Protein AF-A0A512JCR2-F1 (afdb_monomer_lite)

Structure (mmCIF, N/CA/C/O backbone):
data_AF-A0A512JCR2-F1
#
_entry.id   AF-A0A512JCR2-F1
#
loop_
_atom_site.group_PDB
_atom_site.id
_atom_site.type_symbol
_atom_site.label_atom_id
_atom_site.label_alt_id
_atom_site.label_comp_id
_atom_site.label_asym_id
_atom_site.label_entity_id
_atom_site.label_seq_id
_atom_site.pdbx_PDB_ins_code
_atom_site.Cartn_x
_atom_site.Cartn_y
_atom_site.Cartn_z
_atom_site.occupancy
_atom_site.B_iso_or_equiv
_atom_site.auth_seq_id
_atom_site.auth_comp_id
_atom_site.auth_asym_id
_atom_site.auth_atom_id
_atom_site.pdbx_PDB_model_num
ATOM 1 N N . MET A 1 1 ? 30.842 4.563 -15.982 1.00 63.22 1 MET A N 1
ATOM 2 C CA . MET A 1 1 ? 29.876 4.296 -17.072 1.00 63.22 1 MET A CA 1
ATOM 3 C C . MET A 1 1 ? 28.801 3.359 -16.535 1.00 63.22 1 MET A C 1
ATOM 5 O O . MET A 1 1 ? 29.144 2.325 -15.977 1.00 63.22 1 MET A O 1
ATOM 9 N N . TRP A 1 2 ? 27.529 3.752 -16.592 1.00 70.44 2 TRP A N 1
ATOM 10 C CA . TRP A 1 2 ? 26.421 3.013 -15.975 1.00 70.44 2 TRP A CA 1
ATOM 11 C C . TRP A 1 2 ? 25.918 1.920 -16.931 1.00 70.44 2 TRP A C 1
ATOM 13 O O . TRP A 1 2 ? 25.276 2.230 -17.933 1.00 70.44 2 TRP A O 1
ATOM 23 N N . THR A 1 3 ? 26.209 0.650 -16.634 1.00 87.06 3 THR A N 1
ATOM 24 C CA . THR A 1 3 ? 25.811 -0.496 -17.477 1.00 87.06 3 THR A CA 1
ATOM 25 C C . THR A 1 3 ? 24.303 -0.755 -17.424 1.00 87.06 3 THR A C 1
ATOM 27 O O . THR A 1 3 ? 23.658 -0.463 -16.418 1.00 87.06 3 THR A O 1
ATOM 30 N N . ASP A 1 4 ? 23.723 -1.353 -18.465 1.00 81.56 4 ASP A N 1
ATOM 31 C CA . ASP A 1 4 ? 22.279 -1.644 -18.510 1.00 81.56 4 ASP A CA 1
ATOM 32 C C . ASP A 1 4 ? 21.814 -2.512 -17.334 1.00 81.56 4 ASP A C 1
ATOM 34 O O . ASP A 1 4 ? 20.815 -2.204 -16.691 1.00 81.56 4 ASP A O 1
ATOM 38 N N . ARG A 1 5 ? 22.608 -3.517 -16.941 1.00 76.75 5 ARG A N 1
ATOM 39 C CA . ARG A 1 5 ? 22.340 -4.341 -15.749 1.00 76.75 5 ARG A CA 1
ATOM 40 C C . ARG A 1 5 ? 22.313 -3.510 -14.462 1.00 76.75 5 ARG A C 1
ATOM 42 O O . ARG A 1 5 ? 21.470 -3.743 -13.595 1.00 76.75 5 ARG A O 1
ATOM 49 N N . HIS A 1 6 ? 23.227 -2.547 -14.331 1.00 74.88 6 HIS A N 1
ATOM 50 C CA . HIS A 1 6 ? 23.226 -1.610 -13.210 1.00 74.88 6 HIS A CA 1
ATOM 51 C C . HI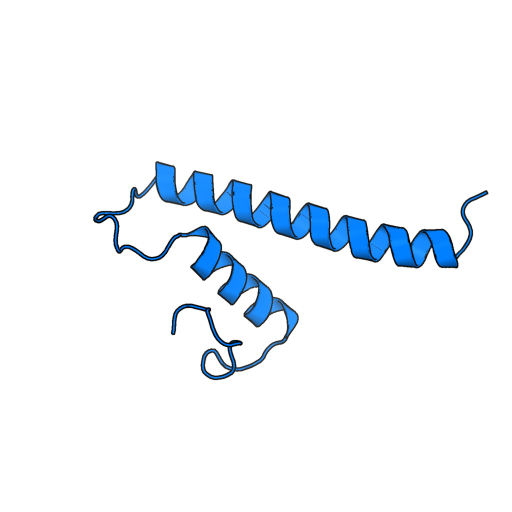S A 1 6 ? 21.987 -0.705 -13.269 1.00 74.88 6 HIS A C 1
ATOM 53 O O . HIS A 1 6 ? 21.398 -0.422 -12.234 1.00 74.88 6 HIS A O 1
ATOM 59 N N . ARG A 1 7 ? 21.531 -0.301 -14.463 1.00 78.06 7 ARG A N 1
ATOM 60 C CA . ARG A 1 7 ? 20.336 0.543 -14.660 1.00 78.06 7 ARG A CA 1
ATOM 61 C C . ARG A 1 7 ? 19.063 -0.177 -14.266 1.00 78.06 7 ARG A C 1
ATOM 63 O O . ARG A 1 7 ? 18.366 0.321 -13.397 1.00 78.06 7 ARG A O 1
ATOM 70 N N . THR A 1 8 ? 18.828 -1.381 -14.770 1.00 76.12 8 THR A N 1
ATOM 71 C CA . THR A 1 8 ? 17.628 -2.160 -14.437 1.00 76.12 8 THR A CA 1
ATOM 72 C C . THR A 1 8 ? 17.557 -2.499 -12.947 1.00 76.12 8 THR A C 1
ATOM 74 O O . THR A 1 8 ? 16.512 -2.327 -12.321 1.00 76.12 8 THR A O 1
ATOM 77 N N . ARG A 1 9 ? 18.674 -2.934 -12.338 1.00 71.94 9 ARG A N 1
ATOM 78 C CA . ARG A 1 9 ? 18.705 -3.247 -10.898 1.00 71.94 9 ARG A CA 1
ATOM 79 C C . ARG A 1 9 ? 18.474 -2.003 -10.044 1.00 71.94 9 ARG A C 1
ATOM 81 O O . ARG A 1 9 ? 17.778 -2.072 -9.033 1.00 71.94 9 ARG A O 1
ATOM 88 N N . HIS A 1 10 ? 19.079 -0.886 -10.428 1.00 78.38 10 HIS A N 1
ATOM 89 C CA . HIS A 1 10 ? 18.960 0.359 -9.686 1.00 78.38 10 HIS A CA 1
ATOM 90 C C . HIS A 1 10 ? 17.577 0.989 -9.853 1.00 78.38 10 HIS A C 1
ATOM 92 O O . HIS A 1 10 ? 17.018 1.464 -8.877 1.00 78.38 10 HIS A O 1
ATOM 98 N N . GLU A 1 11 ? 16.988 0.931 -11.044 1.00 80.44 11 GLU A N 1
ATOM 99 C CA . GLU A 1 11 ? 15.653 1.460 -11.314 1.00 80.44 11 GLU A CA 1
ATOM 100 C C . GLU A 1 11 ? 14.575 0.699 -10.537 1.00 80.44 11 GLU A C 1
ATOM 102 O O . GLU A 1 11 ? 13.731 1.323 -9.899 1.00 80.44 11 GLU A O 1
ATOM 107 N N . ALA A 1 12 ? 14.624 -0.639 -10.525 1.00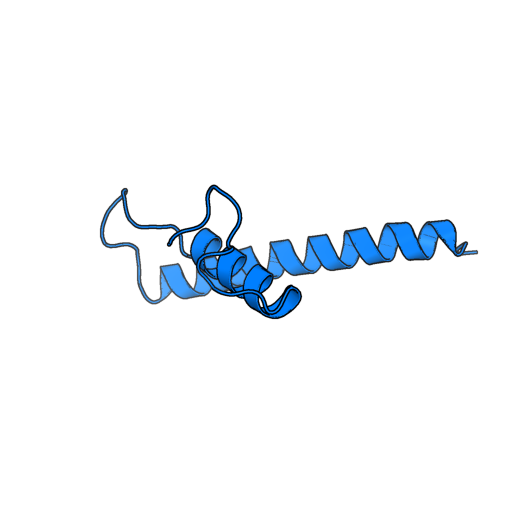 76.88 12 ALA A N 1
ATOM 108 C CA . ALA A 1 12 ? 13.686 -1.442 -9.740 1.00 76.88 12 ALA A CA 1
ATOM 109 C C . ALA A 1 12 ? 13.793 -1.123 -8.240 1.00 76.88 12 ALA A C 1
ATOM 111 O O . ALA A 1 12 ? 12.781 -0.926 -7.569 1.00 76.88 12 ALA A O 1
ATOM 112 N N . ARG A 1 13 ? 15.026 -0.999 -7.729 1.00 85.56 13 ARG A N 1
ATOM 113 C CA . ARG A 1 13 ? 15.282 -0.634 -6.332 1.00 85.56 13 ARG A CA 1
ATOM 114 C C . ARG A 1 13 ? 14.835 0.793 -6.016 1.00 85.56 13 ARG A C 1
ATOM 116 O O . ARG A 1 13 ? 14.281 1.022 -4.951 1.00 85.56 13 ARG A O 1
ATOM 123 N N . LEU A 1 14 ? 15.043 1.736 -6.931 1.00 87.38 14 LEU A N 1
ATOM 124 C CA . LEU A 1 14 ? 14.632 3.127 -6.764 1.00 87.38 14 LEU A CA 1
ATOM 125 C C . LEU A 1 14 ? 13.107 3.248 -6.746 1.00 87.38 14 LEU A C 1
ATOM 127 O O . LEU A 1 14 ? 12.562 3.909 -5.870 1.00 87.38 14 LEU A O 1
ATOM 131 N N . LYS A 1 15 ? 12.415 2.569 -7.668 1.00 85.62 15 LYS A N 1
ATOM 132 C CA . LYS A 1 15 ? 10.947 2.524 -7.709 1.00 85.62 15 LYS A CA 1
ATOM 133 C C . LYS A 1 15 ? 10.365 1.945 -6.425 1.00 85.62 15 LYS A C 1
ATOM 135 O O . LYS A 1 15 ? 9.370 2.468 -5.935 1.00 85.62 15 LYS A O 1
ATOM 140 N N . ASP A 1 16 ? 10.975 0.893 -5.883 1.00 89.44 16 ASP A N 1
ATOM 141 C CA . ASP A 1 16 ? 10.551 0.331 -4.601 1.00 89.44 16 ASP A CA 1
ATOM 142 C C . ASP A 1 16 ? 10.830 1.294 -3.441 1.00 89.44 16 ASP A C 1
ATOM 144 O O . ASP A 1 16 ? 9.922 1.597 -2.679 1.00 89.44 16 ASP A O 1
ATOM 148 N N . MET A 1 17 ? 12.031 1.874 -3.355 1.00 91.69 17 MET A N 1
ATOM 149 C CA . MET A 1 17 ? 12.364 2.851 -2.310 1.00 91.69 17 MET A CA 1
ATOM 150 C C . MET A 1 17 ? 11.420 4.058 -2.312 1.00 91.69 17 MET A C 1
ATOM 152 O O . MET A 1 17 ? 10.932 4.452 -1.256 1.00 91.69 17 MET A O 1
ATOM 156 N N . VAL A 1 18 ? 11.137 4.625 -3.489 1.00 91.88 18 VAL A N 1
ATOM 157 C CA . VAL A 1 18 ? 10.198 5.746 -3.641 1.00 91.88 18 VAL A CA 1
ATOM 158 C C . VAL A 1 18 ? 8.783 5.323 -3.250 1.00 91.88 18 VAL A C 1
ATOM 160 O O . VAL A 1 18 ? 8.102 6.069 -2.553 1.00 91.88 18 VAL A O 1
ATOM 163 N N . LEU A 1 19 ? 8.351 4.121 -3.641 1.00 92.56 19 LEU A N 1
ATOM 164 C CA . LEU A 1 19 ? 7.050 3.586 -3.244 1.00 92.56 19 LEU A CA 1
ATOM 165 C C . LEU A 1 19 ? 6.943 3.440 -1.721 1.00 92.56 19 LEU A C 1
ATOM 167 O O . LEU A 1 19 ? 5.978 3.929 -1.143 1.00 92.56 19 LEU A O 1
ATOM 171 N N . GLN A 1 20 ? 7.919 2.807 -1.064 1.00 94.94 20 GLN A N 1
ATOM 172 C CA . GLN A 1 20 ? 7.899 2.630 0.392 1.00 94.94 20 GLN A CA 1
ATOM 173 C C . GLN A 1 20 ? 7.910 3.982 1.118 1.00 94.94 20 GLN A C 1
ATOM 175 O O . 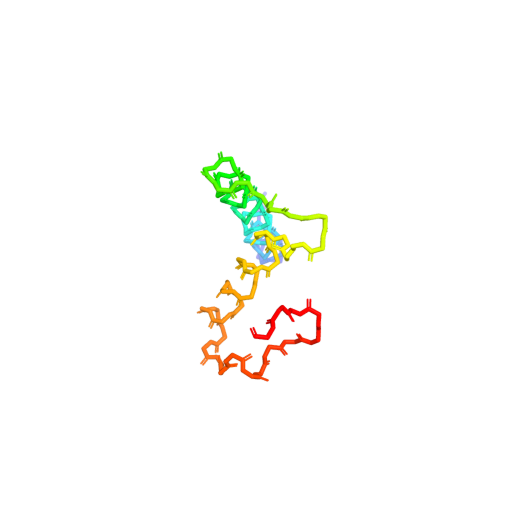GLN A 1 20 ? 7.095 4.196 2.012 1.00 94.94 20 GLN A O 1
ATOM 180 N N . ALA A 1 21 ? 8.765 4.916 0.688 1.00 96.38 21 ALA A N 1
ATOM 181 C CA . ALA A 1 21 ? 8.839 6.251 1.277 1.00 96.38 21 ALA A CA 1
ATOM 182 C C . ALA A 1 21 ? 7.519 7.024 1.127 1.00 96.38 21 ALA A C 1
ATOM 184 O O . ALA A 1 21 ? 7.038 7.608 2.097 1.00 96.38 21 ALA A O 1
ATOM 185 N N . GLY A 1 22 ? 6.901 6.975 -0.058 1.00 96.25 22 GLY A N 1
ATOM 186 C CA . GLY A 1 22 ? 5.611 7.614 -0.310 1.00 96.25 22 GLY A CA 1
ATOM 187 C C . GLY A 1 22 ? 4.479 7.007 0.522 1.00 96.25 22 GLY A C 1
ATOM 188 O O . GLY A 1 22 ? 3.675 7.742 1.091 1.00 96.25 22 GLY A O 1
ATOM 189 N N . LEU A 1 23 ? 4.437 5.676 0.660 1.00 96.94 23 LEU A N 1
ATOM 190 C CA . LEU A 1 23 ? 3.467 5.003 1.531 1.00 96.94 23 LEU A CA 1
ATOM 191 C C . LEU A 1 23 ? 3.615 5.455 2.991 1.00 96.94 23 LEU A C 1
ATOM 193 O O . LEU A 1 23 ? 2.612 5.758 3.633 1.00 96.94 23 LEU A O 1
ATOM 197 N N . ASP A 1 24 ? 4.846 5.538 3.501 1.00 97.50 24 ASP A N 1
ATOM 198 C CA . ASP A 1 24 ? 5.125 5.960 4.880 1.00 97.50 24 ASP A CA 1
ATOM 199 C C . ASP A 1 24 ? 4.811 7.441 5.121 1.00 97.50 24 ASP A C 1
ATOM 201 O O . ASP A 1 24 ? 4.373 7.831 6.205 1.00 97.50 24 ASP A O 1
ATOM 205 N N . GLU A 1 25 ? 5.074 8.300 4.139 1.00 98.12 25 GLU A N 1
ATOM 206 C CA . GLU A 1 25 ? 4.775 9.728 4.220 1.00 98.12 25 GLU A CA 1
ATOM 207 C C . GLU A 1 25 ? 3.267 9.985 4.242 1.00 98.12 25 GLU A C 1
ATOM 209 O O . GLU A 1 25 ? 2.774 10.663 5.148 1.00 98.12 25 GLU A O 1
ATOM 214 N N . VAL A 1 26 ? 2.527 9.386 3.305 1.00 97.50 26 VAL A N 1
ATOM 215 C CA . VAL A 1 26 ? 1.071 9.552 3.217 1.00 97.50 26 VAL A CA 1
ATOM 216 C C . VAL A 1 26 ? 0.375 8.904 4.412 1.00 97.50 26 VAL A C 1
ATOM 218 O O . VAL A 1 26 ? -0.525 9.516 4.978 1.00 97.50 26 VAL A O 1
ATOM 221 N N . ALA A 1 27 ? 0.817 7.724 4.863 1.00 96.81 27 ALA A N 1
ATOM 222 C CA . ALA A 1 27 ? 0.266 7.086 6.061 1.00 96.81 27 ALA A CA 1
ATOM 223 C C . ALA A 1 27 ? 0.376 8.004 7.283 1.00 96.81 27 ALA A C 1
ATOM 225 O O . ALA A 1 27 ? -0.620 8.274 7.947 1.00 96.81 27 ALA A O 1
ATOM 226 N N . ARG A 1 28 ? 1.570 8.563 7.521 1.00 96.62 28 ARG A N 1
ATOM 227 C CA . ARG A 1 28 ? 1.797 9.501 8.628 1.00 96.62 28 ARG A CA 1
ATOM 228 C C . ARG A 1 28 ? 0.999 10.790 8.474 1.00 96.62 28 ARG A C 1
ATOM 230 O O . ARG A 1 28 ? 0.623 11.384 9.477 1.00 96.62 28 ARG A O 1
ATOM 237 N N . PHE A 1 29 ? 0.789 11.269 7.250 1.00 97.25 29 PHE A N 1
ATOM 238 C CA . PHE A 1 29 ? -0.075 12.422 7.006 1.00 97.25 29 PHE A CA 1
ATOM 239 C C . PHE A 1 29 ? -1.529 12.122 7.393 1.00 97.25 29 PHE A C 1
ATOM 241 O O . PHE A 1 29 ? -2.119 12.905 8.136 1.00 97.25 29 PHE A O 1
AT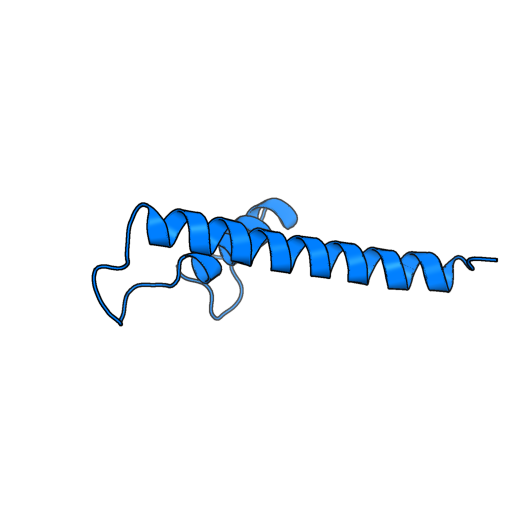OM 248 N N . LEU A 1 30 ? -2.070 10.981 6.957 1.00 95.00 30 LEU A N 1
ATOM 249 C CA . LEU A 1 30 ? -3.441 10.565 7.263 1.00 95.00 30 LEU A CA 1
ATOM 250 C C . LEU A 1 30 ? -3.647 10.334 8.761 1.00 95.00 30 LEU A C 1
ATOM 252 O O . LEU A 1 30 ? -4.568 10.900 9.327 1.00 95.00 30 LEU A O 1
ATOM 256 N N . GLU A 1 31 ? -2.753 9.597 9.421 1.00 94.94 31 GLU A N 1
ATOM 257 C CA . GLU A 1 31 ? -2.862 9.300 10.859 1.00 94.94 31 GLU A CA 1
ATOM 258 C C . GLU A 1 31 ? -2.701 10.547 11.743 1.00 94.94 31 GLU A C 1
ATOM 260 O O . GLU A 1 31 ? -3.174 10.571 12.875 1.00 94.94 31 GLU A O 1
ATOM 265 N N . ARG A 1 32 ? -2.050 11.611 11.251 1.00 95.38 32 ARG A N 1
ATOM 266 C CA . ARG A 1 32 ? -2.046 12.912 11.944 1.00 95.38 32 ARG A CA 1
ATOM 267 C C . ARG A 1 32 ? -3.363 13.665 11.788 1.00 95.38 32 ARG A C 1
ATOM 269 O O . ARG A 1 32 ? -3.719 14.420 12.687 1.00 95.38 32 ARG A O 1
ATOM 276 N N . ALA A 1 33 ? -4.026 13.525 10.643 1.00 95.88 33 ALA A N 1
ATOM 277 C CA . ALA A 1 33 ? -5.291 14.196 10.360 1.00 95.88 33 ALA A CA 1
ATOM 278 C C . ALA A 1 33 ? -6.482 13.474 11.010 1.00 95.88 33 ALA A C 1
ATOM 280 O O . ALA A 1 33 ? -7.394 14.132 11.502 1.00 95.88 33 ALA A O 1
ATOM 281 N N . ASP A 1 34 ? -6.441 12.142 11.031 1.00 92.50 34 ASP A N 1
ATOM 282 C CA . ASP A 1 34 ? -7.449 11.256 11.609 1.00 92.50 34 ASP A CA 1
ATOM 283 C C . ASP A 1 34 ? -6.749 10.118 12.379 1.00 92.50 34 ASP A C 1
ATOM 285 O O . ASP A 1 34 ? -6.409 9.076 11.805 1.00 92.50 34 ASP A O 1
ATOM 289 N N . PRO A 1 35 ? -6.420 10.343 13.665 1.00 91.75 35 PRO A N 1
ATOM 290 C CA . PRO A 1 35 ? -5.713 9.360 14.473 1.00 91.75 35 PRO A CA 1
ATOM 291 C C . PRO A 1 35 ? -6.531 8.080 14.688 1.00 91.75 35 PRO A C 1
ATOM 293 O O . PRO A 1 35 ? -7.748 8.146 14.865 1.00 91.75 35 PRO A O 1
ATOM 296 N N . PRO A 1 36 ? -5.878 6.906 14.755 1.00 88.62 36 PRO A N 1
ATOM 297 C CA . PRO A 1 36 ? -6.571 5.652 15.010 1.00 88.62 36 PRO A CA 1
ATOM 298 C C . PRO A 1 36 ? -7.318 5.700 16.347 1.00 88.62 36 PRO A C 1
ATOM 300 O O . PRO A 1 36 ? -6.760 6.054 17.385 1.00 88.62 36 PRO A O 1
ATOM 303 N N . SER A 1 37 ? -8.586 5.295 16.321 1.00 89.44 37 SER A N 1
ATOM 304 C CA . SER A 1 37 ? -9.471 5.304 17.491 1.00 89.44 37 SER A CA 1
ATOM 305 C C . SER A 1 37 ? -9.198 4.171 18.486 1.00 89.44 37 SER A C 1
ATOM 307 O O . SER A 1 37 ? -9.719 4.193 19.600 1.00 89.44 37 SER A O 1
ATOM 309 N N . SER A 1 38 ? -8.408 3.168 18.090 1.00 92.00 38 SER A N 1
ATOM 310 C CA . SER A 1 38 ? -8.056 2.003 18.907 1.00 92.00 38 SER A CA 1
ATOM 311 C C . SER A 1 38 ? -6.707 1.398 18.488 1.00 92.00 38 SER A C 1
ATOM 313 O O . SER A 1 38 ? -6.309 1.552 17.329 1.00 92.00 38 SER A O 1
ATOM 315 N N . PRO A 1 39 ? -6.008 0.681 19.388 1.00 86.56 39 PRO A N 1
ATOM 316 C CA . PRO A 1 39 ? -4.799 -0.079 19.053 1.00 86.56 39 PRO A CA 1
ATOM 317 C C . PRO A 1 39 ? -5.014 -1.154 17.976 1.00 86.56 39 PRO A C 1
ATOM 319 O O . PRO A 1 39 ? -4.077 -1.518 17.268 1.00 86.56 39 PRO A O 1
ATOM 322 N N . GLU A 1 40 ? -6.239 -1.663 17.851 1.00 90.69 40 GLU A N 1
ATOM 323 C CA . GLU A 1 40 ? -6.633 -2.685 16.881 1.00 90.69 40 GLU A CA 1
ATOM 324 C C . GLU A 1 40 ? -6.970 -2.103 15.501 1.00 90.69 40 GLU A C 1
ATOM 326 O O . GLU A 1 40 ? -7.194 -2.860 14.550 1.00 90.69 40 GLU A O 1
ATOM 331 N N . ALA A 1 41 ? -7.013 -0.772 15.367 1.00 89.81 41 ALA A N 1
ATOM 332 C CA . ALA A 1 41 ? -7.283 -0.115 14.097 1.00 89.81 41 ALA A CA 1
ATOM 333 C C . ALA A 1 41 ? -6.264 -0.544 13.032 1.00 89.81 41 ALA A C 1
ATOM 335 O O . ALA A 1 41 ? -5.064 -0.675 13.283 1.00 89.81 41 ALA A O 1
ATOM 336 N N . THR A 1 42 ? -6.743 -0.751 11.804 1.00 90.94 42 THR A N 1
ATOM 337 C CA . THR A 1 42 ? -5.849 -1.096 10.695 1.00 90.94 42 THR A CA 1
ATOM 338 C C . THR A 1 42 ? -4.919 0.087 10.406 1.00 90.94 42 THR A C 1
ATOM 340 O O . THR A 1 42 ? -5.423 1.173 10.121 1.00 90.94 42 THR A O 1
ATOM 343 N N . PRO A 1 43 ? -3.585 -0.101 10.402 1.00 91.25 43 PRO A N 1
ATOM 344 C CA . PRO A 1 43 ? -2.654 0.986 10.107 1.00 91.25 43 PRO A CA 1
ATOM 345 C C . PRO A 1 43 ? -2.882 1.563 8.707 1.00 91.25 43 PRO A C 1
ATOM 347 O O . PRO A 1 43 ? -3.019 0.797 7.741 1.00 91.25 43 PRO A O 1
ATOM 350 N N . ALA A 1 44 ? -2.836 2.891 8.562 1.00 93.38 44 ALA A N 1
ATOM 351 C CA . ALA A 1 44 ? -3.126 3.562 7.290 1.00 93.38 44 ALA A CA 1
ATOM 352 C C . ALA A 1 44 ? -2.178 3.091 6.179 1.00 93.38 44 ALA A C 1
ATOM 354 O O . ALA A 1 44 ? -2.585 2.850 5.042 1.00 93.38 44 ALA A O 1
ATOM 355 N N . ARG A 1 45 ? -0.915 2.835 6.538 1.00 94.31 45 ARG A N 1
ATOM 356 C CA . ARG A 1 45 ? 0.098 2.254 5.647 1.00 94.31 45 ARG A CA 1
ATOM 357 C C . ARG A 1 45 ? -0.356 0.944 5.001 1.00 94.31 45 ARG A C 1
ATOM 359 O O . ARG A 1 45 ? -0.057 0.697 3.835 1.00 94.31 45 ARG A O 1
ATOM 366 N N . ARG A 1 46 ? -1.062 0.091 5.749 1.00 92.50 46 ARG A N 1
ATOM 367 C CA . ARG A 1 46 ? -1.515 -1.225 5.275 1.00 92.50 46 ARG A CA 1
ATOM 368 C C . ARG A 1 46 ? -2.616 -1.083 4.227 1.00 92.50 46 ARG A C 1
ATOM 370 O O . ARG A 1 46 ? -2.579 -1.776 3.214 1.00 92.50 46 ARG A O 1
ATOM 377 N N . VAL A 1 47 ? -3.539 -0.149 4.448 1.00 92.06 47 VAL A N 1
ATOM 378 C CA . VAL A 1 47 ? -4.591 0.213 3.487 1.00 92.06 47 VAL A CA 1
ATOM 379 C C . VAL A 1 47 ? -3.975 0.829 2.229 1.00 92.06 47 VAL A C 1
ATOM 381 O O . VAL A 1 47 ? -4.269 0.398 1.118 1.00 92.06 47 VAL A O 1
ATOM 384 N N . LEU A 1 48 ? -3.050 1.780 2.384 1.00 94.19 48 LEU A N 1
ATOM 385 C CA . LEU A 1 48 ? -2.369 2.425 1.258 1.00 94.19 48 LEU A CA 1
ATOM 386 C C . LEU A 1 48 ? -1.558 1.434 0.418 1.00 94.19 48 LEU A C 1
ATOM 388 O O . LEU A 1 48 ? -1.558 1.524 -0.807 1.00 94.19 48 LEU A O 1
ATOM 392 N N . ALA A 1 49 ? -0.901 0.461 1.050 1.00 93.50 49 ALA A N 1
ATOM 393 C CA . ALA A 1 49 ? -0.191 -0.592 0.336 1.00 93.50 49 ALA A CA 1
ATOM 394 C C . ALA A 1 49 ? -1.152 -1.492 -0.472 1.00 93.50 49 ALA A C 1
ATOM 396 O O . ALA A 1 49 ? -0.813 -1.874 -1.593 1.00 93.50 49 ALA A O 1
ATOM 397 N N . ALA A 1 50 ? -2.362 -1.762 0.040 1.00 92.00 50 ALA A N 1
ATOM 398 C CA . ALA A 1 50 ? -3.413 -2.458 -0.710 1.00 92.00 50 ALA A CA 1
ATOM 399 C C . ALA A 1 50 ? -3.890 -1.637 -1.922 1.00 92.00 50 ALA A C 1
ATOM 401 O O . ALA A 1 50 ? -3.968 -2.167 -3.031 1.00 92.00 50 ALA A O 1
ATOM 402 N N . ILE A 1 51 ? -4.120 -0.328 -1.742 1.00 91.56 51 ILE A N 1
ATOM 403 C CA . ILE A 1 51 ? -4.475 0.600 -2.831 1.00 91.56 51 ILE A CA 1
ATOM 404 C C . ILE A 1 51 ? -3.369 0.630 -3.892 1.00 91.56 51 ILE A C 1
ATOM 406 O O . ILE A 1 51 ? -3.646 0.481 -5.079 1.00 91.56 51 ILE A O 1
ATOM 410 N N . ALA A 1 52 ? -2.107 0.787 -3.489 1.00 91.88 52 ALA A N 1
ATOM 411 C CA . ALA A 1 52 ? -0.978 0.840 -4.414 1.00 91.88 52 ALA A CA 1
ATOM 412 C C . ALA A 1 52 ? -0.820 -0.465 -5.208 1.00 91.88 52 ALA A C 1
ATOM 414 O O . ALA A 1 52 ? -0.533 -0.428 -6.407 1.00 91.88 52 ALA A O 1
ATOM 415 N N . TRP A 1 53 ? -1.040 -1.619 -4.567 1.00 90.69 53 TRP A N 1
ATOM 416 C CA . TRP A 1 53 ? -1.100 -2.902 -5.263 1.00 90.69 53 TRP A CA 1
ATOM 417 C C . TRP A 1 53 ? -2.252 -2.938 -6.271 1.00 90.69 53 TRP A C 1
ATOM 419 O O . TRP A 1 53 ? -2.023 -3.270 -7.434 1.00 90.69 53 TRP A O 1
ATOM 429 N N . HIS A 1 54 ? -3.459 -2.536 -5.858 1.00 88.75 54 HIS A N 1
ATOM 430 C CA . HIS A 1 54 ? -4.644 -2.514 -6.717 1.00 88.75 54 HIS A CA 1
ATOM 431 C C . HIS A 1 54 ? -4.424 -1.638 -7.955 1.00 88.75 54 HIS A C 1
ATOM 433 O O . HIS A 1 54 ? -4.661 -2.085 -9.072 1.00 88.75 54 HIS A O 1
ATOM 439 N N . LEU A 1 55 ? -3.877 -0.433 -7.779 1.00 88.94 55 LEU A N 1
ATOM 440 C CA . LEU A 1 55 ? -3.561 0.484 -8.877 1.00 88.94 55 LEU A CA 1
ATOM 441 C C . LEU A 1 55 ? -2.461 -0.050 -9.805 1.00 88.94 55 LEU A C 1
ATOM 443 O O . LEU A 1 55 ? -2.483 0.222 -11.002 1.00 88.94 55 LEU A O 1
ATOM 447 N N . ARG A 1 56 ? -1.495 -0.811 -9.274 1.00 86.69 56 ARG A N 1
ATOM 448 C CA . ARG A 1 56 ? -0.417 -1.415 -10.073 1.00 86.69 56 ARG A CA 1
ATOM 449 C C . ARG A 1 56 ? -0.884 -2.635 -10.869 1.00 86.69 56 ARG A C 1
ATOM 451 O O . ARG A 1 56 ? -0.397 -2.840 -11.976 1.00 86.69 56 ARG A O 1
ATOM 458 N N . VAL A 1 57 ? -1.746 -3.470 -10.290 1.00 87.38 57 VAL A N 1
ATOM 459 C CA . VAL A 1 57 ? -2.132 -4.778 -10.854 1.00 87.38 57 VAL A CA 1
ATOM 460 C C . VAL A 1 57 ? -3.468 -4.723 -11.601 1.00 87.38 57 VAL A C 1
ATOM 462 O O . VAL A 1 57 ? -3.682 -5.507 -12.520 1.00 87.38 57 VAL A O 1
ATOM 465 N N . GLY A 1 58 ? -4.374 -3.816 -11.226 1.00 85.12 58 GLY A N 1
ATOM 466 C CA . GLY A 1 58 ? -5.727 -3.710 -11.784 1.00 85.12 58 GLY A CA 1
ATOM 467 C C . GLY A 1 58 ? -6.677 -4.848 -11.377 1.00 85.12 58 GLY A C 1
ATOM 468 O O . GLY A 1 58 ? -7.752 -4.984 -11.954 1.00 85.12 58 GLY A O 1
ATOM 469 N N . GLY A 1 59 ? -6.291 -5.694 -10.415 1.00 82.25 59 GLY A N 1
ATOM 470 C CA . GLY A 1 59 ? -7.077 -6.850 -9.963 1.00 82.25 59 GLY A CA 1
ATOM 471 C C . GLY A 1 59 ? -8.155 -6.484 -8.941 1.00 82.25 59 GLY A C 1
ATOM 472 O O . GLY A 1 59 ? -8.022 -5.497 -8.231 1.00 82.25 59 GLY A O 1
ATOM 473 N N . ALA A 1 60 ? -9.219 -7.282 -8.819 1.00 85.00 60 ALA A N 1
ATOM 474 C CA . ALA A 1 60 ? -10.281 -7.030 -7.838 1.00 85.00 60 ALA A CA 1
ATOM 475 C C . ALA A 1 60 ? -9.745 -6.979 -6.392 1.00 85.00 60 ALA A C 1
ATOM 477 O O . ALA A 1 60 ? -8.823 -7.712 -6.052 1.00 85.00 60 ALA A O 1
ATOM 478 N N . TRP A 1 61 ? -10.379 -6.192 -5.516 1.00 82.12 61 TRP A N 1
ATOM 479 C CA . TRP A 1 61 ? -10.030 -6.113 -4.085 1.00 82.12 61 TRP A CA 1
ATOM 480 C C . TRP A 1 61 ? -9.975 -7.485 -3.397 1.00 82.12 61 TRP A C 1
ATOM 482 O O . TRP A 1 61 ? -9.057 -7.772 -2.640 1.00 82.12 61 TRP A O 1
ATOM 492 N N . ARG A 1 62 ? -10.880 -8.400 -3.764 1.00 82.69 62 ARG A N 1
ATOM 493 C CA . ARG A 1 62 ? -10.898 -9.786 -3.257 1.00 82.69 62 ARG A CA 1
ATOM 494 C C . ARG A 1 62 ? -9.682 -10.628 -3.667 1.00 82.69 62 ARG A C 1
ATOM 496 O O . ARG A 1 62 ? -9.481 -11.696 -3.107 1.00 82.69 62 ARG A O 1
ATOM 503 N N . ALA A 1 63 ? -8.913 -10.182 -4.658 1.00 86.19 63 ALA A N 1
ATOM 504 C CA . ALA A 1 63 ? -7.692 -10.837 -5.115 1.00 86.19 63 ALA A CA 1
ATOM 505 C C . ALA A 1 63 ? -6.433 -10.293 -4.418 1.00 86.19 63 ALA A C 1
ATOM 507 O O . ALA A 1 63 ? -5.321 -10.643 -4.819 1.00 86.19 63 ALA A O 1
ATOM 508 N N . LEU A 1 64 ? -6.589 -9.432 -3.405 1.00 83.75 64 LEU A N 1
ATOM 509 C CA . LEU A 1 64 ? -5.471 -8.950 -2.607 1.00 83.75 64 LEU A CA 1
ATOM 510 C C . LEU A 1 64 ? -4.678 -10.122 -2.003 1.00 83.75 64 LEU A C 1
ATOM 512 O O . LEU A 1 64 ? -5.271 -11.100 -1.539 1.00 83.75 64 LEU A O 1
ATOM 516 N N . PRO A 1 65 ? -3.337 -10.029 -1.970 1.00 81.12 65 PRO A N 1
ATOM 517 C CA . PRO A 1 65 ? -2.515 -11.023 -1.298 1.00 81.12 65 PRO A CA 1
ATOM 518 C C . PRO A 1 65 ? -2.889 -11.188 0.187 1.00 81.12 65 PRO A C 1
ATOM 520 O O . PRO A 1 65 ? -3.374 -10.244 0.819 1.00 81.12 65 PRO A O 1
ATOM 523 N N . PRO A 1 66 ? -2.606 -12.357 0.788 1.00 81.62 66 PRO A N 1
ATOM 524 C CA . PRO A 1 66 ? -2.795 -12.556 2.219 1.00 81.62 66 PRO A CA 1
ATOM 525 C C . PRO A 1 66 ? -2.083 -11.477 3.043 1.00 81.62 66 PRO A C 1
ATOM 527 O O . PRO A 1 66 ? -0.925 -11.146 2.789 1.00 81.62 66 PRO A O 1
ATOM 530 N N . GLY A 1 67 ? -2.774 -10.949 4.055 1.00 78.25 67 GLY A N 1
ATOM 531 C CA . GLY A 1 67 ? -2.221 -9.936 4.952 1.00 78.25 67 GLY A CA 1
ATOM 532 C C . GLY A 1 67 ? -2.518 -8.485 4.565 1.00 78.25 67 GLY A C 1
ATOM 533 O O . GLY A 1 67 ? -1.996 -7.595 5.236 1.00 78.25 67 GLY A O 1
ATOM 534 N N . PHE A 1 68 ? -3.358 -8.224 3.565 1.00 79.81 68 PHE A N 1
ATOM 535 C CA . PHE A 1 68 ? -3.997 -6.919 3.369 1.00 79.81 68 PHE A CA 1
ATOM 536 C C . PHE A 1 68 ? -5.379 -6.869 4.040 1.00 79.81 68 PHE A C 1
ATOM 538 O O . PHE A 1 68 ? -5.979 -7.925 4.256 1.00 79.81 68 PHE A O 1
ATOM 545 N N . PRO A 1 69 ? -5.866 -5.675 4.425 1.00 72.38 69 PRO A N 1
ATOM 546 C CA . PRO A 1 69 ? -7.244 -5.525 4.877 1.00 72.38 69 PRO A CA 1
ATOM 547 C C . PRO A 1 69 ? -8.222 -5.908 3.747 1.00 72.38 69 PRO A C 1
ATOM 549 O O . PRO A 1 69 ? -7.881 -5.696 2.579 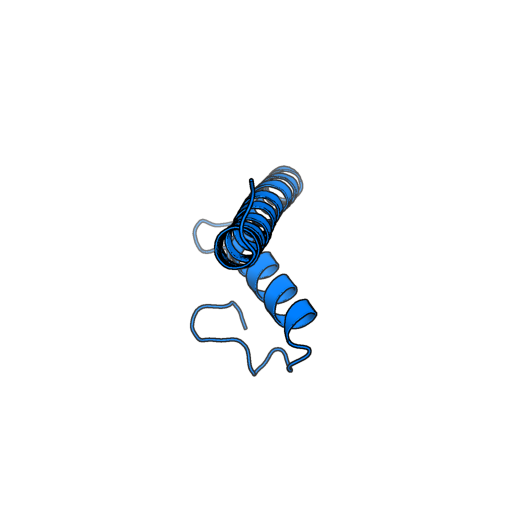1.00 72.38 69 PRO A O 1
ATOM 552 N N . PRO A 1 70 ? -9.378 -6.507 4.088 1.00 63.22 70 PRO A N 1
ATOM 553 C CA . PRO A 1 70 ? -10.395 -6.926 3.123 1.00 63.22 70 PRO A CA 1
ATOM 554 C C . PRO A 1 70 ? -11.098 -5.754 2.427 1.00 63.22 70 PRO A C 1
ATOM 556 O O . PRO A 1 70 ? -11.165 -4.656 3.024 1.00 63.22 70 PRO A O 1
#

Radius of gyration: 15.54 Å; chains: 1; bounding box: 41×27×38 Å

Organism: NCBI:txid944322

Secondary structure (DSSP, 8-state):
---HHHHHHHHHHHHHHHHHHHHHHHHHHHHHHS--SSTTSPPHHHHHHHHHHHHHH---GGGPPTTS--

pLDDT: mean 87.35, std 8.13, range [63.22, 98.12]

Sequence (70 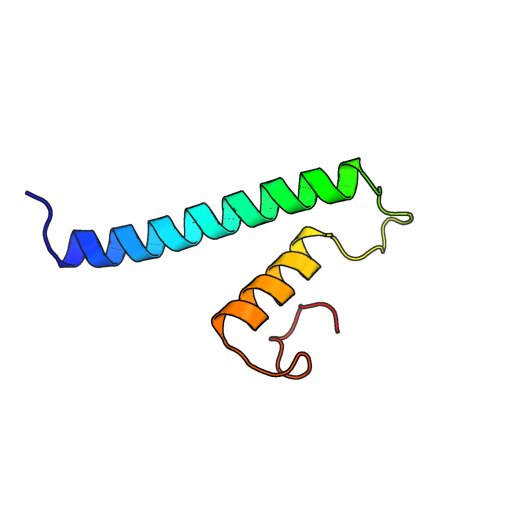aa):
MWTDRHRTRHEARLKDMVLQAGLDEVARFLERADPPSSPEATPARRVLAAIAWHLRVGGAWRALPPGFPP

Foldseek 3Di:
DQDPVNVVVVVVVVVVVVLLVVLVVVQVVVCVVPPDPDPPDDRSSLQVVLVVCCVVPVDDSVPGDPPGDD